Protein AF-A0A6H1ZM13-F1 (afdb_monomer_lite)

Radius of gyration: 18.93 Å; chains: 1; bounding box: 37×42×65 Å

Organism: NCBI:txid1070528

pLDDT: mean 76.6, std 22.89, range [37.75, 98.5]

Sequence (114 aa):
MSTEDYNNVFYDVVRPKTFAVGRLLITGATGTMTVGEIITGTTSGATAILSIYNAAYLDLITIVGAFVSGETVTGTTSTKTATVTKVMVGRKQLALVTVGVDNYSSSITSVGTA

Structure (mmCIF, N/CA/C/O backbone):
data_AF-A0A6H1ZM13-F1
#
_entry.id   AF-A0A6H1ZM13-F1
#
loop_
_atom_site.group_PDB
_atom_site.id
_atom_site.type_symbol
_atom_site.label_atom_id
_atom_site.label_alt_id
_atom_site.label_comp_id
_atom_site.label_asym_id
_atom_site.label_entity_id
_atom_site.label_seq_id
_atom_site.pdbx_PDB_ins_code
_atom_site.Cartn_x
_atom_site.Cartn_y
_atom_site.Cartn_z
_atom_site.occupancy
_atom_site.B_iso_or_equiv
_atom_site.auth_seq_id
_atom_site.auth_comp_id
_atom_site.auth_asym_id
_atom_site.auth_atom_id
_atom_site.pdbx_PDB_model_num
ATOM 1 N N . MET A 1 1 ? 25.043 29.656 -18.046 1.00 53.75 1 MET A N 1
ATOM 2 C CA . MET A 1 1 ? 24.461 28.547 -17.264 1.00 53.75 1 MET A CA 1
ATOM 3 C C . MET A 1 1 ? 24.437 28.992 -15.825 1.00 53.75 1 MET A C 1
ATOM 5 O O . MET A 1 1 ? 25.486 29.353 -15.303 1.00 53.75 1 MET A O 1
ATOM 9 N N . SER A 1 2 ? 23.243 29.096 -15.256 1.00 50.06 2 SER A N 1
ATOM 10 C CA . SER A 1 2 ? 23.062 29.483 -13.860 1.00 50.06 2 SER A CA 1
ATOM 11 C C . SER A 1 2 ? 23.315 28.268 -12.965 1.00 50.06 2 SER A C 1
ATOM 13 O O . SER A 1 2 ? 23.187 27.126 -13.406 1.00 50.06 2 SER A O 1
ATOM 15 N N . THR A 1 3 ? 23.684 28.484 -11.708 1.00 47.59 3 THR A N 1
ATOM 16 C CA . THR A 1 3 ? 23.865 27.404 -10.724 1.00 47.59 3 THR A CA 1
ATOM 17 C C . THR A 1 3 ? 22.591 26.556 -10.552 1.00 47.59 3 THR A C 1
ATOM 19 O O . THR A 1 3 ? 22.679 25.377 -10.212 1.00 47.59 3 THR A O 1
ATOM 22 N N . GLU A 1 4 ? 21.410 27.108 -10.860 1.00 50.09 4 GLU A N 1
ATOM 23 C CA . GLU A 1 4 ? 20.145 26.364 -10.901 1.00 50.09 4 GLU A CA 1
ATOM 24 C C . GLU A 1 4 ? 20.091 25.295 -12.003 1.00 50.09 4 GLU A C 1
ATOM 26 O O . GLU A 1 4 ? 19.506 24.233 -11.784 1.00 50.09 4 GLU A O 1
ATOM 31 N N . ASP A 1 5 ? 20.759 25.506 -13.140 1.00 51.53 5 ASP A N 1
ATOM 32 C CA . ASP A 1 5 ? 20.743 24.557 -14.261 1.00 51.53 5 ASP A CA 1
ATOM 33 C C . ASP A 1 5 ? 21.574 23.296 -13.959 1.00 51.53 5 ASP A C 1
ATOM 35 O O . ASP A 1 5 ? 21.229 22.198 -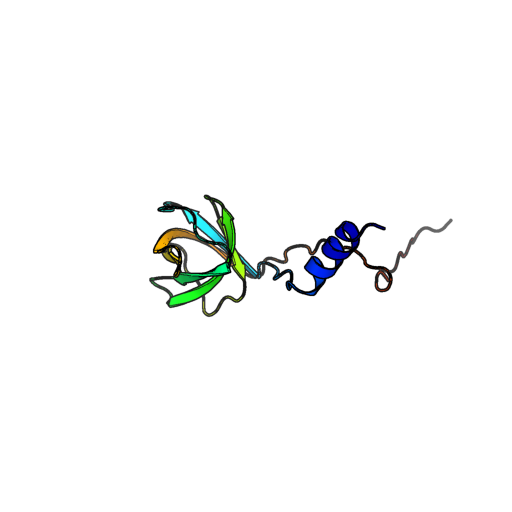14.394 1.00 51.53 5 ASP A O 1
ATOM 39 N N . TYR A 1 6 ? 22.644 23.422 -13.165 1.00 46.75 6 TYR A N 1
ATOM 40 C CA . TYR A 1 6 ? 23.508 22.295 -12.782 1.00 46.75 6 TYR A CA 1
ATOM 41 C C . TYR A 1 6 ? 22.827 21.361 -11.770 1.00 46.75 6 TYR A C 1
ATOM 43 O O . TYR A 1 6 ? 22.984 20.136 -11.818 1.00 46.75 6 TYR A O 1
ATOM 51 N N . ASN A 1 7 ? 22.002 21.932 -10.889 1.00 46.59 7 ASN A N 1
ATOM 52 C CA . ASN A 1 7 ? 21.263 21.173 -9.885 1.00 46.59 7 ASN A CA 1
ATOM 53 C C . ASN A 1 7 ? 20.211 20.246 -10.511 1.00 46.59 7 ASN A C 1
ATOM 55 O O . ASN A 1 7 ? 19.886 19.224 -9.917 1.00 46.59 7 ASN A O 1
ATOM 59 N N . ASN A 1 8 ? 19.726 20.518 -11.725 1.00 49.78 8 ASN A N 1
ATOM 60 C CA . ASN A 1 8 ? 18.710 19.675 -12.361 1.00 49.78 8 ASN A CA 1
ATOM 61 C C . ASN A 1 8 ? 19.267 18.414 -13.046 1.00 49.78 8 ASN A C 1
ATOM 63 O O . ASN A 1 8 ? 18.506 17.490 -13.324 1.00 49.78 8 ASN A O 1
ATOM 67 N N . VAL A 1 9 ? 20.579 18.342 -13.293 1.00 46.31 9 VAL A N 1
ATOM 68 C CA . VAL A 1 9 ? 21.209 17.201 -13.989 1.00 46.31 9 VAL A CA 1
ATOM 69 C C . VAL A 1 9 ? 21.843 16.216 -13.000 1.00 46.31 9 VAL A C 1
ATOM 71 O O . VAL A 1 9 ? 21.818 15.008 -13.214 1.00 46.31 9 VAL A O 1
ATOM 74 N N . PHE A 1 10 ? 22.338 16.710 -11.860 1.00 48.84 10 PHE A N 1
ATOM 75 C CA . PHE A 1 10 ? 22.913 15.868 -10.801 1.00 48.84 10 PHE A CA 1
ATOM 76 C C . PHE A 1 10 ? 21.862 15.207 -9.903 1.00 48.84 10 PHE A C 1
ATOM 78 O O . PHE A 1 10 ? 22.102 14.116 -9.380 1.00 48.84 10 PHE A O 1
ATOM 85 N N . TYR A 1 11 ? 20.669 15.797 -9.773 1.00 44.78 11 TYR A N 1
ATOM 86 C CA . TYR A 1 11 ? 19.558 15.146 -9.070 1.00 44.78 11 TYR A CA 1
ATOM 87 C C . TYR A 1 11 ? 19.037 13.883 -9.784 1.00 44.78 11 TYR A C 1
ATOM 89 O O . TYR A 1 11 ? 18.418 13.048 -9.124 1.00 44.78 11 TYR A O 1
ATOM 97 N N . ASP A 1 12 ? 19.331 13.703 -11.079 1.00 52.16 12 ASP A N 1
ATOM 98 C CA . ASP A 1 12 ? 18.986 12.500 -11.860 1.00 52.16 12 ASP A CA 1
ATOM 99 C C . ASP A 1 12 ? 20.031 11.369 -11.739 1.00 52.16 12 ASP A C 1
ATOM 101 O O . ASP A 1 12 ? 19.741 10.210 -12.020 1.00 52.16 12 ASP A O 1
ATOM 105 N N . VAL A 1 13 ? 21.249 11.686 -11.279 1.00 48.53 13 VAL A N 1
ATOM 106 C CA . VAL A 1 13 ? 22.348 10.713 -11.106 1.00 48.53 13 VAL A CA 1
ATOM 107 C C . VAL A 1 13 ? 22.472 10.238 -9.653 1.00 48.53 13 VAL A C 1
ATOM 109 O O . VAL A 1 13 ? 22.847 9.095 -9.406 1.00 48.53 13 VAL A O 1
ATOM 112 N N . VAL A 1 14 ? 22.142 11.090 -8.674 1.00 45.28 14 VAL A N 1
ATOM 113 C CA . VAL A 1 14 ? 22.357 10.803 -7.239 1.00 45.28 14 VAL A CA 1
ATOM 114 C C . VAL A 1 14 ? 21.113 10.234 -6.545 1.00 45.28 14 VAL A C 1
ATOM 116 O O . VAL A 1 14 ? 21.228 9.554 -5.525 1.00 45.28 14 VAL A O 1
ATOM 119 N N . ARG A 1 15 ? 19.915 10.430 -7.105 1.00 49.72 15 ARG A N 1
ATOM 120 C CA . ARG A 1 15 ? 18.769 9.578 -6.776 1.00 49.72 15 ARG A CA 1
ATOM 121 C C . ARG A 1 15 ? 18.762 8.480 -7.825 1.00 49.72 15 ARG A C 1
ATOM 123 O O . ARG A 1 15 ? 18.511 8.817 -8.979 1.00 49.72 15 ARG A O 1
ATOM 130 N N . PRO A 1 16 ? 18.984 7.193 -7.502 1.00 44.12 16 PRO A N 1
ATOM 131 C CA . PRO A 1 16 ? 18.560 6.171 -8.439 1.00 44.12 16 PRO A CA 1
ATOM 132 C C . PRO A 1 16 ? 17.084 6.462 -8.715 1.00 44.12 16 PRO A C 1
ATOM 134 O O . PRO A 1 16 ? 16.270 6.423 -7.783 1.00 44.12 16 PRO A O 1
ATOM 137 N N . LYS A 1 17 ? 16.741 6.820 -9.964 1.00 47.88 17 LYS A N 1
ATOM 138 C CA . LYS A 1 17 ? 15.373 6.701 -10.476 1.00 47.88 17 LYS A CA 1
ATOM 139 C C . LYS A 1 17 ? 15.039 5.236 -10.297 1.00 47.88 17 LYS A C 1
ATOM 141 O O . LYS A 1 17 ? 15.336 4.400 -11.144 1.00 47.88 17 LYS A O 1
ATOM 146 N N . THR A 1 18 ? 14.566 4.904 -9.105 1.00 51.50 18 THR A N 1
ATOM 147 C CA . THR A 1 18 ? 14.330 3.527 -8.750 1.00 51.50 18 THR A CA 1
ATOM 148 C C . THR A 1 18 ? 13.048 3.210 -9.473 1.00 51.50 18 THR A C 1
ATOM 150 O O . THR A 1 18 ? 11.976 3.682 -9.101 1.00 51.50 18 THR A O 1
ATOM 153 N N . PHE A 1 19 ? 13.201 2.549 -10.612 1.00 62.12 19 PHE A N 1
ATOM 154 C CA . PHE A 1 19 ? 12.080 2.193 -11.453 1.00 62.12 19 PHE A CA 1
ATOM 155 C C . PHE A 1 19 ? 11.139 1.344 -10.621 1.00 62.12 19 PHE A C 1
ATOM 157 O O . PHE A 1 19 ? 11.578 0.391 -9.972 1.00 62.12 19 PHE A O 1
ATOM 164 N N . ALA A 1 20 ? 9.859 1.704 -10.622 1.00 68.44 20 ALA A N 1
ATOM 165 C CA . ALA A 1 20 ? 8.853 0.901 -9.959 1.00 68.44 20 ALA A CA 1
ATOM 166 C C . ALA A 1 20 ? 8.917 -0.525 -10.517 1.00 68.44 20 ALA A C 1
ATOM 168 O O . ALA A 1 20 ? 8.624 -0.747 -11.691 1.00 68.44 20 ALA A O 1
ATOM 169 N N . VAL A 1 21 ? 9.317 -1.491 -9.691 1.00 81.38 21 VAL A N 1
ATOM 170 C CA . VAL A 1 21 ? 9.404 -2.908 -10.084 1.00 81.38 21 VAL A CA 1
ATOM 171 C C . VAL A 1 21 ? 8.065 -3.620 -9.904 1.00 81.38 21 VAL A C 1
ATOM 173 O O . VAL A 1 21 ? 7.848 -4.703 -10.456 1.00 81.38 21 VAL A O 1
ATOM 176 N N . GLY A 1 22 ? 7.131 -2.992 -9.183 1.00 88.12 22 GLY A N 1
ATOM 177 C CA . GLY A 1 22 ? 5.755 -3.447 -9.072 1.00 88.12 22 GLY A CA 1
ATOM 178 C C . GLY A 1 22 ? 4.765 -2.323 -8.788 1.00 88.12 22 GLY A C 1
ATOM 179 O O . GLY A 1 22 ? 5.137 -1.223 -8.391 1.00 88.12 22 GLY A O 1
ATOM 180 N N . ARG A 1 23 ? 3.485 -2.620 -9.010 1.00 93.81 23 ARG A N 1
ATOM 181 C CA . ARG A 1 23 ? 2.340 -1.773 -8.681 1.00 93.81 23 ARG A CA 1
ATOM 182 C C . ARG A 1 23 ? 1.299 -2.579 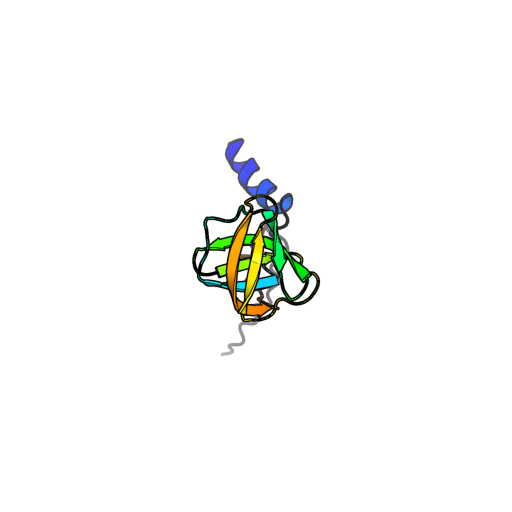-7.920 1.00 93.81 23 ARG A C 1
ATOM 184 O O . ARG A 1 23 ? 0.955 -3.685 -8.337 1.00 93.81 23 ARG A O 1
ATOM 191 N N . LEU A 1 24 ? 0.746 -1.986 -6.871 1.00 96.12 24 LEU A N 1
ATOM 192 C CA . LEU A 1 24 ? -0.466 -2.465 -6.215 1.00 96.12 24 LEU A CA 1
ATOM 193 C C . LEU A 1 24 ? -1.621 -1.561 -6.624 1.00 96.12 24 LEU A C 1
ATOM 195 O O . LEU A 1 24 ? -1.518 -0.345 -6.484 1.00 96.12 24 LEU A O 1
ATOM 199 N N . LEU A 1 25 ? -2.711 -2.131 -7.130 1.00 97.56 25 LEU A N 1
ATOM 200 C CA . LEU A 1 25 ? -3.987 -1.419 -7.143 1.00 97.56 25 LEU A CA 1
ATOM 201 C C . LEU A 1 25 ? -4.580 -1.515 -5.746 1.00 97.56 25 LEU A C 1
ATOM 203 O O . LEU A 1 25 ? -4.533 -2.586 -5.137 1.00 97.56 25 LEU A O 1
ATOM 207 N N . ILE A 1 26 ? -5.107 -0.404 -5.246 1.00 98.19 26 ILE A N 1
ATOM 208 C CA . ILE A 1 26 ? -5.585 -0.311 -3.872 1.00 98.19 26 ILE A CA 1
ATOM 209 C C . ILE A 1 26 ? -6.987 0.283 -3.783 1.00 98.19 26 ILE A C 1
ATOM 211 O O . ILE A 1 26 ? -7.471 0.946 -4.698 1.00 98.19 26 ILE A O 1
ATOM 215 N N . THR A 1 27 ? -7.635 0.034 -2.652 1.00 98.38 27 THR A N 1
ATOM 216 C CA . THR A 1 27 ? -8.882 0.673 -2.234 1.00 98.38 27 THR A CA 1
ATOM 217 C C . THR A 1 27 ? -8.873 0.902 -0.722 1.00 98.38 27 THR A C 1
ATOM 219 O O . THR A 1 27 ? -8.009 0.380 -0.015 1.00 98.38 27 THR A O 1
ATOM 222 N N . GLY A 1 28 ? -9.831 1.681 -0.217 1.00 96.50 28 GLY A N 1
ATOM 223 C CA . GLY A 1 28 ? -10.028 1.873 1.222 1.00 96.50 28 GLY A CA 1
ATOM 224 C C . GLY A 1 28 ? -8.833 2.511 1.932 1.00 96.50 28 GLY A C 1
ATOM 225 O O . GLY A 1 28 ? -8.567 2.180 3.084 1.00 96.50 28 GLY A O 1
ATOM 226 N N . ALA A 1 29 ? -8.086 3.381 1.243 1.00 97.19 29 ALA A N 1
ATOM 227 C CA . ALA A 1 29 ? -6.948 4.067 1.839 1.00 97.19 29 ALA A CA 1
ATOM 228 C C . ALA A 1 29 ? -7.402 4.946 3.020 1.00 97.19 29 ALA A C 1
ATOM 230 O O . ALA A 1 29 ? -8.274 5.799 2.862 1.00 97.19 29 ALA A O 1
ATOM 231 N N . THR A 1 30 ? -6.797 4.772 4.197 1.00 97.38 30 THR A N 1
ATOM 232 C CA . THR A 1 30 ? -7.119 5.550 5.415 1.00 97.38 30 THR A CA 1
ATOM 233 C C . THR A 1 30 ? -6.410 6.910 5.477 1.00 97.38 30 THR A C 1
ATOM 235 O O . THR A 1 30 ? -6.524 7.650 6.457 1.00 97.38 30 THR A O 1
ATOM 238 N N . GLY A 1 31 ? -5.656 7.247 4.431 1.00 95.38 31 GLY A N 1
ATOM 239 C CA . GLY A 1 31 ? -4.932 8.500 4.263 1.00 95.38 31 GLY A CA 1
ATOM 240 C C . GLY A 1 31 ? -3.789 8.348 3.264 1.00 95.38 31 GLY A C 1
ATOM 241 O O . GLY A 1 31 ? -3.570 7.273 2.709 1.00 95.38 31 GLY A O 1
ATOM 242 N N . THR A 1 32 ? -3.048 9.431 3.054 1.00 95.56 32 THR A N 1
ATOM 243 C CA . THR A 1 32 ? -1.870 9.437 2.182 1.00 95.56 32 THR A CA 1
ATOM 244 C C . THR A 1 32 ? -0.691 8.738 2.852 1.00 95.56 32 THR A C 1
ATOM 246 O O . THR A 1 32 ? -0.319 9.092 3.971 1.00 95.56 32 THR A O 1
ATOM 249 N N . MET A 1 33 ? -0.096 7.772 2.152 1.00 95.06 33 MET A N 1
ATOM 250 C CA . MET A 1 33 ? 1.177 7.159 2.534 1.00 95.06 33 MET A CA 1
ATOM 251 C C . MET A 1 33 ? 2.352 8.037 2.081 1.00 95.06 33 MET A C 1
ATOM 253 O O . MET A 1 33 ? 2.289 8.708 1.047 1.00 95.06 33 MET A O 1
ATOM 257 N N . THR A 1 34 ? 3.430 8.034 2.856 1.00 93.94 34 THR A N 1
ATOM 258 C CA . THR A 1 34 ? 4.627 8.841 2.618 1.00 93.94 34 THR A CA 1
ATOM 259 C C . THR A 1 34 ? 5.522 8.155 1.593 1.00 93.94 34 THR A C 1
ATOM 261 O O . THR A 1 34 ? 6.027 7.061 1.825 1.00 93.94 34 THR A O 1
ATOM 264 N N . VAL A 1 35 ? 5.771 8.808 0.457 1.00 93.12 35 VAL A N 1
ATOM 265 C CA . VAL A 1 35 ? 6.756 8.321 -0.521 1.00 93.12 35 VAL A CA 1
ATOM 266 C C . VAL A 1 35 ? 8.126 8.149 0.149 1.00 93.12 35 VAL A C 1
ATOM 268 O O . VAL A 1 35 ? 8.586 9.025 0.878 1.00 93.12 35 VAL A O 1
ATOM 271 N N . GLY A 1 36 ? 8.769 7.013 -0.109 1.00 90.19 36 GLY A N 1
ATOM 272 C CA . GLY A 1 36 ? 10.021 6.576 0.503 1.00 90.19 36 GLY A CA 1
ATOM 273 C C . GLY A 1 36 ? 9.845 5.688 1.737 1.00 90.19 36 GLY A C 1
ATOM 274 O O . GLY A 1 36 ? 10.835 5.149 2.223 1.00 90.19 36 GLY A O 1
ATOM 275 N N . GLU A 1 37 ? 8.623 5.504 2.250 1.00 95.25 37 GLU A N 1
ATOM 276 C CA . GLU A 1 37 ? 8.389 4.633 3.406 1.00 95.25 37 GLU A CA 1
ATOM 277 C C . GLU A 1 37 ? 8.332 3.143 3.045 1.00 95.25 37 GLU A C 1
ATOM 279 O O . GLU A 1 37 ? 8.054 2.771 1.902 1.00 95.25 37 GLU A O 1
ATOM 284 N N . ILE A 1 38 ? 8.558 2.285 4.046 1.00 97.06 38 ILE A N 1
ATOM 285 C CA . ILE A 1 38 ? 8.346 0.840 3.926 1.00 97.06 38 ILE A CA 1
ATOM 286 C C . ILE A 1 38 ? 6.861 0.548 4.113 1.00 97.06 38 ILE A C 1
ATOM 288 O O . ILE A 1 38 ? 6.284 0.898 5.147 1.00 97.06 38 ILE A O 1
ATOM 292 N N . ILE A 1 39 ? 6.272 -0.140 3.141 1.00 97.88 39 ILE A N 1
ATOM 293 C CA . ILE A 1 39 ? 4.949 -0.743 3.255 1.00 97.88 39 ILE A CA 1
ATOM 294 C C . ILE A 1 39 ? 5.071 -2.240 3.547 1.00 97.88 39 ILE A C 1
ATOM 296 O O . ILE A 1 39 ? 5.939 -2.910 2.983 1.00 97.88 39 ILE A O 1
ATOM 300 N N . THR A 1 40 ? 4.180 -2.761 4.389 1.00 98.25 40 THR A N 1
ATOM 301 C CA . THR A 1 40 ? 4.150 -4.179 4.784 1.00 98.25 40 THR A CA 1
ATOM 302 C C . THR A 1 40 ? 2.766 -4.774 4.555 1.00 98.25 40 THR A C 1
ATOM 304 O O . THR A 1 40 ? 1.771 -4.214 5.017 1.00 98.25 40 THR A O 1
ATOM 307 N N . GLY A 1 41 ? 2.695 -5.908 3.855 1.00 97.88 41 GLY A N 1
ATOM 308 C CA . GLY A 1 41 ? 1.486 -6.712 3.695 1.00 97.88 41 GLY A CA 1
ATOM 309 C C . GLY A 1 41 ? 1.193 -7.509 4.961 1.00 97.88 41 GLY A C 1
ATOM 310 O O . GLY A 1 41 ? 2.040 -8.254 5.446 1.00 97.88 41 GLY A O 1
ATOM 311 N N . THR A 1 42 ? -0.011 -7.361 5.509 1.00 96.88 42 THR A N 1
ATOM 312 C CA . THR A 1 42 ? -0.381 -7.984 6.791 1.00 96.88 42 THR A CA 1
ATOM 313 C C . THR A 1 42 ? -0.475 -9.508 6.687 1.00 96.88 42 THR A C 1
ATOM 315 O O . THR A 1 42 ? -0.146 -10.207 7.637 1.00 96.88 42 THR A O 1
ATOM 318 N N . THR A 1 43 ? -0.936 -10.033 5.545 1.00 96.75 43 THR A N 1
ATOM 319 C CA . THR A 1 43 ? -1.129 -11.483 5.354 1.00 96.75 43 THR A CA 1
ATOM 320 C C . THR A 1 43 ? 0.138 -12.145 4.828 1.00 96.75 43 THR A C 1
ATOM 322 O O . THR A 1 43 ? 0.541 -13.192 5.323 1.00 96.75 43 THR A O 1
ATOM 325 N N . SER A 1 44 ? 0.771 -11.536 3.827 1.00 96.56 44 SER A N 1
ATOM 326 C CA . SER A 1 44 ? 1.963 -12.087 3.180 1.00 96.56 44 SER A CA 1
ATOM 327 C C . SER A 1 44 ? 3.263 -11.845 3.950 1.00 96.56 44 SER A C 1
ATOM 329 O O . SER A 1 44 ? 4.250 -12.539 3.709 1.00 96.56 44 SER A O 1
ATOM 331 N N . GLY A 1 45 ? 3.309 -10.828 4.816 1.00 94.44 45 GLY A N 1
ATOM 332 C CA . GLY A 1 45 ? 4.558 -10.311 5.379 1.00 94.44 45 GLY A CA 1
ATOM 333 C C . GLY A 1 45 ? 5.474 -9.654 4.339 1.00 94.44 45 GLY A C 1
ATOM 334 O O . GLY A 1 45 ? 6.609 -9.310 4.666 1.00 94.44 45 GLY A O 1
ATOM 335 N N . ALA A 1 46 ? 5.015 -9.485 3.092 1.00 95.69 46 ALA A N 1
ATOM 336 C CA . ALA A 1 46 ? 5.805 -8.880 2.031 1.00 95.69 46 ALA A CA 1
ATOM 337 C C . ALA A 1 46 ? 6.087 -7.410 2.347 1.00 95.69 46 ALA A C 1
ATOM 339 O O . ALA A 1 46 ? 5.218 -6.699 2.857 1.00 95.69 46 ALA A O 1
ATOM 340 N N . THR A 1 47 ? 7.291 -6.948 2.019 1.00 96.38 47 THR A N 1
ATOM 341 C CA . THR A 1 47 ? 7.696 -5.556 2.220 1.00 96.38 47 THR A CA 1
ATOM 342 C C . THR A 1 47 ? 8.141 -4.919 0.915 1.00 96.38 47 THR A C 1
ATOM 344 O O . THR A 1 47 ? 8.628 -5.588 0.003 1.00 96.38 47 THR A O 1
ATOM 347 N N . ALA A 1 48 ? 7.945 -3.610 0.801 1.00 94.56 48 ALA A N 1
ATOM 348 C CA . ALA A 1 48 ? 8.470 -2.816 -0.301 1.00 94.56 48 ALA A CA 1
ATOM 349 C C . ALA A 1 48 ? 8.646 -1.360 0.113 1.00 94.56 48 ALA A C 1
ATOM 351 O O . ALA A 1 48 ? 8.030 -0.903 1.072 1.00 94.56 48 ALA A O 1
ATOM 352 N N . ILE A 1 49 ? 9.441 -0.614 -0.645 1.00 93.94 49 ILE A N 1
ATOM 353 C CA . ILE A 1 49 ? 9.538 0.836 -0.503 1.00 93.94 49 ILE A CA 1
ATOM 354 C C . ILE A 1 49 ? 8.528 1.486 -1.453 1.00 93.94 49 ILE A C 1
ATOM 356 O O . ILE A 1 49 ? 8.448 1.144 -2.636 1.00 93.94 49 ILE A O 1
ATOM 360 N N . LEU A 1 50 ? 7.757 2.443 -0.946 1.00 93.69 50 LEU A N 1
ATOM 361 C CA . LEU A 1 50 ? 6.786 3.198 -1.728 1.00 93.69 50 LEU A CA 1
ATOM 362 C C . LEU A 1 50 ? 7.486 4.263 -2.580 1.00 93.69 50 LEU A C 1
ATOM 364 O O . LEU A 1 50 ? 8.081 5.191 -2.047 1.00 93.69 50 LEU A O 1
ATOM 368 N N . SER A 1 51 ? 7.389 4.174 -3.904 1.00 89.69 51 SER A N 1
ATOM 369 C CA . SER A 1 51 ? 7.957 5.168 -4.825 1.00 89.69 51 SER A CA 1
ATOM 370 C C . SER A 1 51 ? 6.934 6.213 -5.270 1.00 89.69 51 SER A C 1
ATOM 372 O O . SER A 1 51 ? 7.263 7.394 -5.358 1.00 89.69 51 SER A O 1
ATOM 374 N N . ILE A 1 52 ? 5.683 5.809 -5.514 1.00 91.38 52 ILE A N 1
ATOM 375 C CA . ILE A 1 52 ? 4.593 6.732 -5.861 1.00 91.38 52 ILE A CA 1
ATOM 376 C C . ILE A 1 52 ? 3.346 6.343 -5.087 1.00 91.38 52 ILE A C 1
ATOM 378 O O . ILE A 1 52 ? 2.916 5.191 -5.136 1.00 91.38 52 ILE A O 1
ATOM 382 N N . TYR A 1 53 ? 2.735 7.337 -4.449 1.00 93.81 53 TYR A N 1
ATOM 383 C CA . TYR A 1 53 ? 1.393 7.229 -3.904 1.00 93.81 53 TYR A CA 1
ATOM 384 C C . TYR A 1 53 ? 0.366 7.834 -4.864 1.00 93.81 53 TYR A C 1
ATOM 386 O O . TYR A 1 53 ? 0.491 8.979 -5.300 1.00 93.81 53 TYR A O 1
ATOM 394 N N . ASN A 1 54 ? -0.690 7.080 -5.137 1.00 95.06 54 ASN A N 1
ATOM 395 C CA . ASN A 1 54 ? -1.932 7.552 -5.724 1.00 95.06 54 ASN A CA 1
ATOM 396 C C . ASN A 1 54 ? -3.095 6.907 -4.955 1.00 95.06 54 ASN A C 1
ATOM 398 O O . ASN A 1 54 ? -2.985 5.774 -4.495 1.00 95.06 54 ASN A O 1
ATOM 402 N N . ALA A 1 55 ? -4.234 7.593 -4.845 1.00 93.25 55 ALA A N 1
ATOM 403 C CA . ALA A 1 55 ? -5.398 7.058 -4.134 1.00 93.25 55 ALA A CA 1
ATOM 404 C C . ALA A 1 55 ? -5.911 5.711 -4.696 1.00 93.25 55 ALA A C 1
ATOM 406 O O . ALA A 1 55 ? -6.567 4.965 -3.977 1.00 93.25 55 ALA A O 1
ATOM 407 N N . ALA A 1 56 ? -5.607 5.395 -5.960 1.00 96.00 56 ALA A N 1
ATOM 408 C CA . ALA A 1 56 ? -5.980 4.143 -6.616 1.00 96.00 56 ALA A CA 1
ATOM 409 C C . ALA A 1 56 ? -4.832 3.125 -6.735 1.00 96.00 56 ALA A C 1
ATOM 411 O O . ALA A 1 56 ? -5.083 1.951 -7.019 1.00 96.00 56 ALA A O 1
ATOM 412 N N . TYR A 1 57 ? -3.570 3.541 -6.580 1.00 95.44 57 TYR A N 1
ATOM 413 C CA . TYR A 1 57 ? -2.433 2.637 -6.746 1.00 95.44 57 TYR A CA 1
ATOM 414 C C . TYR A 1 57 ? -1.170 3.086 -6.012 1.00 95.44 57 TYR A C 1
ATOM 416 O O . TYR A 1 57 ? -0.926 4.272 -5.809 1.00 95.44 57 TYR A O 1
ATOM 424 N N . LEU A 1 58 ? -0.314 2.116 -5.709 1.00 95.31 58 LEU A N 1
ATOM 425 C CA . LEU A 1 58 ? 1.018 2.313 -5.147 1.00 95.31 58 LEU A CA 1
ATOM 426 C C . LEU A 1 58 ? 2.050 1.763 -6.126 1.00 95.31 58 LEU A C 1
ATOM 428 O O . LEU A 1 58 ? 1.955 0.596 -6.505 1.00 95.31 58 LEU A O 1
ATOM 432 N N . ASP A 1 59 ? 3.026 2.572 -6.532 1.00 93.81 59 ASP A N 1
ATOM 433 C CA . ASP A 1 59 ? 4.203 2.063 -7.242 1.00 93.81 59 ASP A CA 1
ATOM 434 C C . ASP A 1 59 ? 5.320 1.769 -6.248 1.00 93.81 59 ASP A C 1
ATOM 436 O O . ASP A 1 59 ? 5.624 2.584 -5.375 1.00 93.81 59 ASP A O 1
ATOM 440 N N . LEU A 1 60 ? 5.923 0.594 -6.390 1.00 89.81 60 LEU A N 1
ATOM 441 C CA . LEU A 1 60 ? 6.807 -0.009 -5.406 1.00 89.81 60 LEU A CA 1
ATOM 442 C C . LEU A 1 60 ? 8.195 -0.260 -5.969 1.00 89.81 60 LEU A C 1
ATOM 444 O O . LEU A 1 60 ? 8.354 -0.684 -7.117 1.00 89.81 60 LEU A O 1
ATOM 448 N N . ILE A 1 61 ? 9.188 -0.091 -5.108 1.00 86.81 61 ILE A N 1
ATOM 449 C CA . ILE A 1 61 ? 10.580 -0.445 -5.357 1.00 86.81 61 ILE A CA 1
ATOM 450 C C . ILE A 1 61 ? 11.064 -1.407 -4.272 1.00 86.81 61 ILE A C 1
ATOM 452 O O . ILE A 1 61 ? 10.538 -1.406 -3.161 1.00 86.81 61 ILE A O 1
ATOM 456 N N . THR A 1 62 ? 12.050 -2.246 -4.600 1.00 87.06 62 THR A N 1
ATOM 457 C CA . THR A 1 62 ? 12.675 -3.180 -3.643 1.00 87.06 62 THR A CA 1
ATOM 458 C C . THR A 1 62 ? 11.653 -4.088 -2.943 1.00 87.06 62 THR A C 1
ATOM 460 O O . THR A 1 62 ? 11.514 -4.067 -1.724 1.00 87.06 62 THR A O 1
ATOM 463 N N . ILE A 1 63 ? 10.897 -4.867 -3.724 1.00 90.12 63 ILE A N 1
ATOM 464 C CA . ILE A 1 63 ? 9.915 -5.815 -3.180 1.00 90.12 63 ILE A CA 1
ATOM 465 C C . ILE A 1 63 ? 10.648 -7.038 -2.613 1.00 90.12 63 ILE A C 1
ATOM 467 O O . ILE A 1 63 ? 11.397 -7.697 -3.334 1.00 90.12 63 ILE A O 1
ATOM 471 N N . VAL A 1 64 ? 10.392 -7.359 -1.345 1.00 91.56 64 VAL A N 1
ATOM 472 C CA . VAL A 1 64 ? 10.824 -8.593 -0.678 1.00 91.56 64 VAL A CA 1
ATOM 473 C C . VAL A 1 64 ? 9.587 -9.419 -0.333 1.00 91.56 64 VAL A C 1
ATOM 475 O O . VAL A 1 64 ? 8.676 -8.944 0.342 1.00 91.56 64 VAL A O 1
ATOM 478 N N . GLY A 1 65 ? 9.552 -10.667 -0.800 1.00 91.81 65 GLY A N 1
ATOM 479 C CA . GLY A 1 65 ? 8.362 -11.517 -0.720 1.00 91.81 65 GLY A CA 1
ATOM 480 C C . GLY A 1 65 ? 7.362 -11.230 -1.843 1.00 91.81 65 GLY A C 1
ATOM 481 O O . GLY A 1 65 ? 7.717 -10.684 -2.888 1.00 91.81 65 GLY A O 1
ATOM 482 N N . ALA A 1 66 ? 6.108 -11.633 -1.646 1.00 90.12 66 ALA A N 1
ATOM 483 C CA . ALA A 1 66 ? 5.045 -11.452 -2.628 1.00 90.12 66 ALA A CA 1
ATOM 484 C C . ALA A 1 66 ? 3.760 -10.976 -1.950 1.00 90.12 66 ALA A C 1
ATOM 486 O O . ALA A 1 66 ? 3.200 -11.690 -1.122 1.00 90.12 66 ALA A O 1
ATOM 487 N N . PHE A 1 67 ? 3.290 -9.788 -2.336 1.00 96.00 67 PHE A N 1
ATOM 488 C CA . PHE A 1 67 ? 1.968 -9.314 -1.941 1.00 96.00 67 PHE A CA 1
ATOM 489 C C . PHE A 1 67 ? 0.8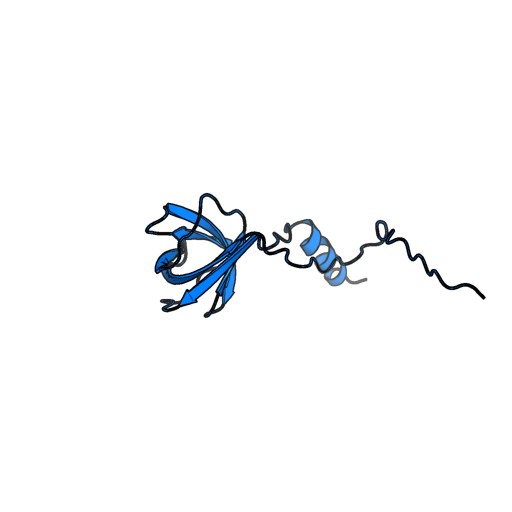75 -10.200 -2.550 1.00 96.00 67 PHE A C 1
ATOM 491 O O . PHE A 1 67 ? 1.040 -10.754 -3.642 1.00 96.00 67 PHE A O 1
ATOM 498 N N . VAL A 1 68 ? -0.267 -10.283 -1.876 1.00 94.44 68 VAL A N 1
ATOM 499 C CA . VAL A 1 68 ? -1.442 -11.044 -2.300 1.00 94.44 68 VAL A CA 1
ATOM 500 C C . VAL A 1 68 ? -2.658 -10.132 -2.442 1.00 94.44 68 VAL A C 1
ATOM 502 O O . VAL A 1 68 ? -2.828 -9.146 -1.730 1.00 94.44 68 VAL A O 1
ATOM 505 N N . SER A 1 69 ? -3.531 -10.454 -3.395 1.00 95.69 69 SER A N 1
ATOM 506 C CA . SER A 1 69 ? -4.796 -9.732 -3.551 1.00 95.69 69 SER A CA 1
ATOM 507 C C . SER A 1 69 ? -5.678 -9.916 -2.314 1.00 95.69 69 SER A C 1
ATOM 509 O O . SER A 1 69 ? -5.772 -11.014 -1.776 1.00 95.69 69 SER A O 1
ATOM 511 N N . GLY A 1 70 ? -6.369 -8.853 -1.911 1.00 95.44 70 GLY A N 1
ATOM 512 C CA . GLY A 1 70 ? -7.263 -8.815 -0.756 1.00 95.44 70 GLY A CA 1
ATOM 513 C C . GLY A 1 70 ? -6.584 -8.474 0.570 1.00 95.44 70 GLY A C 1
ATOM 514 O O . GLY A 1 70 ? -7.290 -8.299 1.558 1.00 95.44 70 GLY A O 1
ATOM 515 N N . GLU A 1 71 ? -5.253 -8.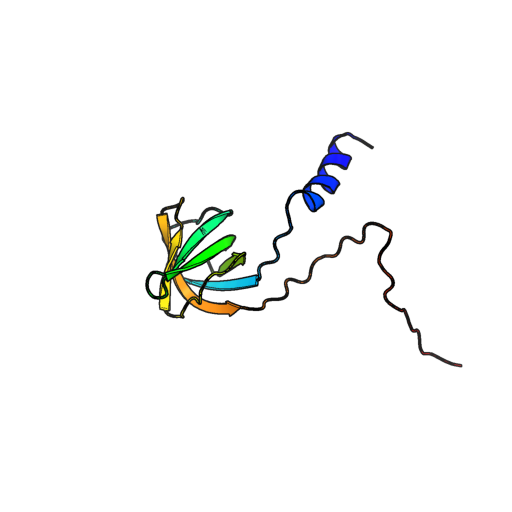357 0.628 1.00 98.06 71 GLU A N 1
ATOM 516 C CA . GLU A 1 71 ? -4.574 -8.052 1.891 1.00 98.06 71 GLU A CA 1
ATOM 517 C C . GLU A 1 71 ? -4.510 -6.553 2.206 1.00 98.06 71 GLU A C 1
ATOM 519 O O . GLU A 1 71 ? -4.499 -5.702 1.313 1.00 98.06 71 GLU A O 1
ATOM 524 N N . THR A 1 72 ? -4.396 -6.236 3.496 1.00 98.31 72 THR A N 1
ATOM 525 C CA . THR A 1 72 ? -4.099 -4.880 3.969 1.00 98.31 72 THR A CA 1
ATOM 526 C C . THR A 1 72 ? -2.597 -4.631 3.943 1.00 98.31 72 THR A C 1
ATOM 528 O O . THR A 1 72 ? -1.834 -5.373 4.570 1.00 98.31 72 THR A O 1
ATOM 531 N N . VAL A 1 73 ? -2.184 -3.553 3.283 1.00 98.38 73 VAL A N 1
ATOM 532 C CA . VAL A 1 73 ? -0.830 -3.000 3.385 1.00 98.38 73 VAL A CA 1
ATOM 533 C C . VAL A 1 73 ? -0.808 -1.819 4.347 1.00 98.38 73 VAL A C 1
ATOM 535 O O . VAL A 1 73 ? -1.738 -1.011 4.344 1.00 98.38 73 VAL A O 1
ATOM 538 N N . THR A 1 74 ? 0.257 -1.707 5.139 1.00 98.44 74 THR A N 1
ATOM 539 C CA . THR A 1 74 ? 0.447 -0.643 6.137 1.00 98.44 74 THR A CA 1
ATOM 540 C C . THR A 1 74 ? 1.766 0.079 5.897 1.00 98.44 74 THR A C 1
ATOM 542 O O . THR A 1 74 ? 2.803 -0.572 5.784 1.00 98.44 74 THR A O 1
ATOM 545 N N . GLY A 1 75 ? 1.735 1.412 5.835 1.00 97.88 75 GLY A N 1
ATOM 546 C CA . GLY A 1 75 ? 2.931 2.253 5.806 1.00 97.88 75 GLY A CA 1
ATOM 547 C C . GLY A 1 75 ? 3.556 2.376 7.194 1.00 97.88 75 GLY A C 1
ATOM 548 O O . GLY A 1 75 ? 2.862 2.664 8.169 1.00 97.88 75 GLY A O 1
ATOM 549 N N . THR A 1 76 ? 4.865 2.153 7.293 1.00 95.81 76 THR A N 1
ATOM 550 C CA . THR A 1 76 ? 5.585 2.129 8.576 1.00 95.81 76 THR A CA 1
ATOM 551 C C . THR A 1 76 ? 5.656 3.511 9.232 1.00 95.81 76 THR A C 1
ATOM 553 O O . THR A 1 76 ? 5.521 3.621 10.447 1.00 95.81 76 THR A O 1
ATOM 556 N N . THR A 1 77 ? 5.846 4.573 8.446 1.00 95.38 77 THR A N 1
ATOM 557 C CA . THR A 1 77 ? 6.010 5.945 8.951 1.00 95.38 77 THR A CA 1
ATOM 558 C C . THR A 1 77 ? 4.662 6.644 9.084 1.00 95.38 77 THR A C 1
ATOM 560 O O . THR A 1 77 ? 4.390 7.308 10.080 1.00 95.38 77 THR A O 1
ATOM 563 N N . SER A 1 78 ? 3.803 6.507 8.074 1.00 96.88 78 SER A N 1
ATOM 564 C CA . SER A 1 78 ? 2.498 7.167 8.019 1.00 96.88 7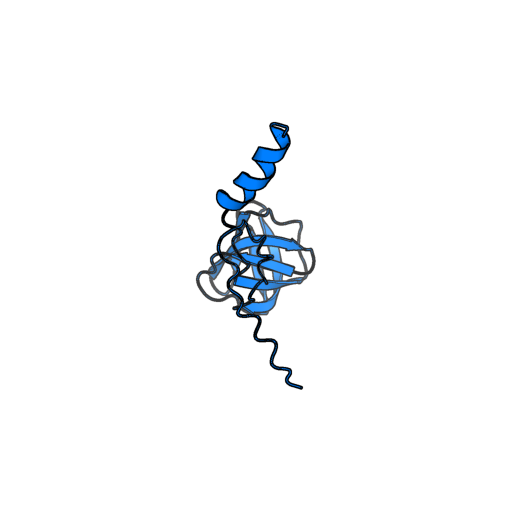8 SER A CA 1
ATOM 565 C C . SER A 1 78 ? 1.443 6.473 8.880 1.00 96.88 78 SER A C 1
ATOM 567 O O . SER A 1 78 ? 0.436 7.093 9.235 1.00 96.88 78 SER A O 1
ATOM 569 N N . THR A 1 79 ? 1.643 5.188 9.204 1.00 97.69 79 THR A N 1
ATOM 570 C CA . THR A 1 79 ? 0.663 4.282 9.835 1.00 97.69 79 THR A CA 1
ATOM 571 C C . THR A 1 79 ? -0.641 4.132 9.042 1.00 97.69 79 THR A C 1
ATOM 573 O O . THR A 1 79 ? -1.622 3.579 9.538 1.00 97.69 79 THR A O 1
ATOM 576 N N . LYS A 1 80 ? -0.679 4.630 7.796 1.00 98.44 80 LYS A N 1
ATOM 577 C CA . LYS A 1 80 ? -1.847 4.530 6.920 1.00 98.44 80 LYS A CA 1
ATOM 578 C C . LYS A 1 80 ? -1.913 3.163 6.279 1.00 98.44 80 LYS A C 1
ATOM 580 O O . LYS A 1 80 ? -0.905 2.486 6.095 1.00 98.44 80 LYS A O 1
ATOM 585 N N . THR A 1 81 ? -3.130 2.776 5.942 1.00 98.12 81 THR A N 1
ATOM 586 C CA . THR A 1 81 ? -3.460 1.453 5.428 1.00 98.12 81 THR A CA 1
ATOM 587 C C . THR A 1 81 ? -4.242 1.557 4.134 1.00 98.12 81 THR A C 1
ATOM 589 O O . THR A 1 81 ? -4.933 2.550 3.907 1.00 98.12 81 THR A O 1
ATOM 592 N N . ALA A 1 82 ? -4.138 0.533 3.293 1.00 98.19 82 ALA A N 1
ATOM 593 C CA . ALA A 1 82 ? -4.985 0.346 2.121 1.00 98.19 82 ALA A CA 1
ATOM 594 C C . ALA A 1 82 ? -5.165 -1.152 1.831 1.00 98.19 82 ALA A C 1
ATOM 596 O O . ALA A 1 82 ? -4.318 -1.963 2.199 1.00 98.19 82 ALA A O 1
ATOM 597 N N . THR A 1 83 ? -6.258 -1.526 1.167 1.00 98.50 83 THR A N 1
ATOM 598 C CA . THR A 1 83 ? -6.513 -2.912 0.738 1.00 98.50 83 THR A CA 1
ATOM 599 C C . THR A 1 83 ? -6.026 -3.115 -0.689 1.00 98.50 83 THR A C 1
ATOM 601 O O . THR A 1 83 ? -6.414 -2.360 -1.579 1.00 98.50 83 THR A O 1
ATOM 604 N N . VAL A 1 84 ? -5.215 -4.144 -0.927 1.00 98.06 84 VAL A N 1
ATOM 605 C CA . VAL A 1 84 ? -4.723 -4.516 -2.257 1.00 98.06 84 VAL A CA 1
ATOM 606 C C . VAL A 1 84 ? -5.837 -5.192 -3.045 1.00 98.06 84 VAL A C 1
ATOM 608 O O . VAL A 1 84 ? -6.384 -6.202 -2.623 1.00 98.06 84 VAL A O 1
ATOM 611 N N . THR A 1 85 ? -6.158 -4.678 -4.226 1.00 97.69 85 THR A N 1
ATOM 612 C CA . THR A 1 85 ? -7.144 -5.282 -5.138 1.00 97.69 85 THR A CA 1
ATOM 613 C C . THR A 1 85 ? -6.488 -6.031 -6.291 1.00 97.69 85 THR A C 1
ATOM 615 O O . THR A 1 85 ? -7.100 -6.918 -6.881 1.00 97.69 85 THR A O 1
ATOM 618 N N . LYS A 1 86 ? -5.243 -5.683 -6.635 1.00 95.25 86 LYS A N 1
ATOM 619 C CA . LYS A 1 86 ? -4.467 -6.370 -7.671 1.00 95.25 86 LYS A CA 1
ATOM 620 C C . LYS A 1 86 ? -2.975 -6.127 -7.497 1.00 95.25 86 LYS A C 1
ATOM 622 O O . LYS A 1 86 ? -2.559 -5.007 -7.212 1.00 95.25 86 LYS A O 1
ATOM 627 N N . VAL A 1 87 ? -2.178 -7.157 -7.767 1.00 93.06 87 VAL A N 1
ATOM 628 C CA . VAL A 1 87 ? -0.710 -7.107 -7.744 1.00 93.06 87 VAL A CA 1
ATOM 629 C C . VAL A 1 87 ? -0.181 -7.164 -9.178 1.00 93.06 87 VAL A C 1
ATOM 631 O O . VAL A 1 87 ? -0.575 -8.028 -9.959 1.00 93.06 87 VAL A O 1
ATOM 634 N N . MET A 1 88 ? 0.695 -6.230 -9.545 1.00 88.88 88 MET A N 1
ATOM 635 C CA . MET A 1 88 ? 1.318 -6.145 -10.869 1.00 88.88 88 MET A CA 1
ATOM 636 C C . MET A 1 88 ? 2.839 -6.023 -10.715 1.00 88.88 88 MET A C 1
ATOM 638 O O . MET A 1 88 ? 3.355 -4.920 -10.564 1.00 88.88 88 MET A O 1
ATOM 642 N N . VAL A 1 89 ? 3.568 -7.138 -10.756 1.00 82.56 89 VAL A N 1
ATOM 643 C CA . VAL A 1 89 ? 5.045 -7.166 -10.698 1.00 82.56 89 VAL A CA 1
ATOM 644 C C . VAL A 1 89 ? 5.668 -7.181 -12.099 1.00 82.56 89 VAL A C 1
ATOM 646 O O . VAL A 1 89 ? 4.988 -7.483 -13.078 1.00 82.56 89 VAL A O 1
ATOM 649 N N . GLY A 1 90 ? 6.952 -6.833 -12.217 1.00 68.56 90 GLY A N 1
ATOM 650 C CA . GLY A 1 90 ? 7.673 -6.854 -13.499 1.00 68.56 90 GLY A CA 1
ATOM 651 C C . GLY A 1 90 ? 7.281 -5.715 -14.442 1.00 68.56 90 GLY A C 1
ATOM 652 O O . GLY A 1 90 ? 7.440 -5.810 -15.660 1.00 68.56 90 GLY A O 1
ATOM 653 N N . ARG A 1 91 ? 6.748 -4.623 -13.888 1.00 62.59 91 ARG A N 1
ATOM 654 C CA . ARG A 1 91 ? 6.383 -3.426 -14.645 1.00 62.59 91 ARG A CA 1
ATOM 655 C C . ARG A 1 91 ? 7.680 -2.772 -15.116 1.00 62.59 91 ARG A C 1
ATOM 657 O O . ARG A 1 91 ? 8.378 -2.144 -14.335 1.00 62.59 91 ARG A O 1
ATOM 664 N N . LYS A 1 92 ? 8.018 -2.912 -16.398 1.00 49.72 92 LYS A N 1
ATOM 665 C CA . LYS A 1 92 ? 9.064 -2.081 -17.000 1.00 49.72 92 LYS A CA 1
ATOM 666 C C . LYS A 1 92 ? 8.515 -0.662 -17.073 1.00 49.72 92 LYS A C 1
ATOM 668 O O . LYS A 1 92 ? 7.762 -0.338 -17.988 1.00 49.72 92 LYS A O 1
ATOM 673 N N . GLN A 1 93 ? 8.826 0.171 -16.086 1.00 49.38 93 GLN A N 1
ATOM 674 C CA . GLN A 1 93 ? 8.662 1.603 -16.265 1.00 49.38 93 GLN A CA 1
ATOM 675 C C . GLN A 1 93 ? 9.606 1.980 -17.408 1.00 49.38 93 GLN A C 1
ATOM 677 O O . GLN A 1 93 ? 10.811 1.763 -17.301 1.00 49.38 93 GLN A O 1
ATOM 682 N N . LEU A 1 94 ? 9.050 2.428 -18.540 1.00 43.41 94 LEU A N 1
ATOM 683 C CA . LEU A 1 94 ? 9.842 3.002 -19.623 1.00 43.41 94 LEU A CA 1
ATOM 684 C C . LEU A 1 94 ? 10.665 4.115 -18.981 1.00 43.41 94 LEU A C 1
ATOM 686 O O . LEU A 1 94 ? 10.109 5.127 -18.553 1.00 43.41 94 LEU A O 1
ATOM 690 N N . ALA A 1 95 ? 11.968 3.897 -18.828 1.00 45.16 95 ALA A N 1
ATOM 691 C CA . ALA A 1 95 ? 12.854 4.983 -18.487 1.00 45.16 95 ALA A CA 1
ATOM 692 C C . ALA A 1 95 ? 12.689 5.998 -19.613 1.00 45.16 95 ALA A C 1
ATOM 694 O O . ALA A 1 95 ? 12.943 5.675 -20.776 1.00 45.16 95 ALA A O 1
ATOM 695 N N . LEU A 1 96 ? 12.242 7.211 -19.289 1.00 43.16 96 LEU A N 1
ATOM 696 C CA . LEU A 1 96 ? 12.585 8.338 -20.134 1.00 43.16 96 LEU A CA 1
ATOM 697 C C . LEU A 1 96 ? 14.108 8.421 -20.025 1.00 43.16 96 LEU A C 1
ATOM 699 O O . LEU A 1 96 ? 14.643 8.945 -19.048 1.00 43.16 96 LEU A O 1
ATOM 703 N N . VAL A 1 97 ? 14.797 7.755 -20.949 1.00 46.00 97 VAL A N 1
ATOM 704 C CA . VAL A 1 97 ? 16.230 7.917 -21.121 1.00 46.00 97 VAL A CA 1
ATOM 705 C C . VAL A 1 97 ? 16.366 9.344 -21.617 1.00 46.00 97 VAL A C 1
ATOM 707 O O . VAL A 1 97 ? 16.193 9.620 -22.802 1.00 46.00 97 VAL A O 1
ATOM 710 N N . THR A 1 98 ? 16.605 10.278 -20.699 1.00 45.50 98 THR A N 1
ATOM 711 C CA . THR A 1 98 ? 17.272 11.515 -21.074 1.00 45.50 98 THR A CA 1
ATOM 712 C C . THR A 1 98 ? 18.628 11.052 -21.564 1.00 45.50 98 THR A C 1
ATOM 714 O O . THR A 1 98 ? 19.474 10.644 -20.771 1.00 45.50 98 THR A O 1
ATOM 717 N N . VAL A 1 99 ? 18.785 10.986 -22.882 1.00 45.31 99 VAL A N 1
ATOM 718 C CA . VAL A 1 99 ? 20.056 10.657 -23.507 1.00 45.31 99 VAL A CA 1
ATOM 719 C C . VAL A 1 99 ? 20.985 11.828 -23.194 1.00 45.31 99 VAL A C 1
ATOM 721 O O . VAL A 1 99 ? 21.047 12.807 -23.931 1.00 45.31 99 VAL A O 1
ATOM 724 N N . GLY A 1 100 ? 21.660 11.770 -22.046 1.00 42.69 100 GLY A N 1
ATOM 725 C CA . GLY A 1 100 ? 22.943 12.434 -21.907 1.00 42.69 100 GLY A CA 1
ATOM 726 C C . GLY A 1 100 ? 23.809 11.873 -23.023 1.00 42.69 100 GLY A C 1
ATOM 727 O O . GLY A 1 100 ? 23.861 10.654 -23.197 1.00 42.69 100 GLY A O 1
ATOM 728 N N . VAL A 1 101 ? 24.346 12.763 -23.852 1.00 56.16 101 VAL A N 1
ATOM 729 C CA . VAL A 1 101 ? 25.226 12.432 -24.972 1.00 56.16 101 VAL A CA 1
ATOM 730 C C . VAL A 1 101 ? 26.189 11.308 -24.570 1.00 56.16 101 VAL A C 1
ATOM 732 O O . VAL A 1 101 ? 26.736 11.335 -23.473 1.00 56.16 101 VAL A O 1
ATOM 735 N N . ASP A 1 102 ? 26.319 10.312 -25.450 1.00 50.47 102 ASP A N 1
ATOM 736 C CA . ASP A 1 102 ? 27.269 9.188 -25.381 1.00 50.47 102 ASP A CA 1
ATOM 737 C C . ASP A 1 102 ? 26.735 7.811 -24.949 1.00 50.47 102 ASP A C 1
ATOM 739 O O . ASP A 1 102 ? 27.502 7.019 -24.415 1.00 50.47 102 ASP A O 1
ATOM 743 N N . ASN A 1 103 ? 25.470 7.459 -25.242 1.00 43.19 103 ASN A N 1
ATOM 744 C CA . ASN A 1 103 ? 25.084 6.053 -25.521 1.00 43.19 103 ASN A CA 1
ATOM 745 C C . ASN A 1 103 ? 23.688 5.883 -26.167 1.00 43.19 103 ASN A C 1
ATOM 747 O O . ASN A 1 103 ? 22.862 5.082 -25.731 1.00 43.19 103 ASN A O 1
ATOM 751 N N . TYR A 1 104 ? 23.431 6.600 -27.266 1.00 44.34 104 TYR A N 1
ATOM 752 C CA . TYR A 1 104 ? 22.369 6.241 -28.217 1.00 44.34 104 TYR A CA 1
ATOM 753 C C . TYR A 1 104 ? 23.010 5.706 -29.493 1.00 44.34 104 TYR A C 1
ATOM 755 O O . TYR A 1 104 ? 23.157 6.420 -30.478 1.00 44.34 104 TYR A O 1
ATOM 763 N N . SER A 1 105 ? 23.409 4.436 -29.469 1.00 47.97 105 SER A N 1
ATOM 764 C CA . SER A 1 105 ? 23.643 3.680 -30.701 1.00 47.97 105 SER A CA 1
ATOM 765 C C . SER A 1 105 ? 22.462 2.738 -30.914 1.00 47.97 105 SER A C 1
ATOM 767 O O . SER A 1 105 ? 22.583 1.516 -30.918 1.00 47.97 105 SER A O 1
ATOM 769 N N . SER A 1 106 ? 21.271 3.331 -31.030 1.00 46.81 106 SER A N 1
ATOM 770 C CA . SER A 1 106 ? 20.149 2.669 -31.685 1.00 46.81 106 SER A CA 1
ATOM 771 C C . SER A 1 106 ? 20.503 2.638 -33.159 1.00 46.81 106 SER A C 1
ATOM 773 O O . SER A 1 106 ? 20.500 3.672 -33.823 1.00 46.81 106 SER A O 1
ATOM 775 N N . SER A 1 107 ? 20.863 1.465 -33.656 1.00 46.66 107 SER A N 1
ATOM 776 C CA . SER A 1 107 ? 21.029 1.180 -35.073 1.00 46.66 107 SER A CA 1
ATOM 777 C C . SER A 1 107 ? 19.800 1.650 -35.867 1.00 46.66 107 SER A C 1
ATOM 779 O O . SER A 1 107 ? 18.822 0.920 -36.017 1.00 46.66 107 SER A O 1
ATOM 781 N N . ILE A 1 108 ? 19.843 2.873 -36.410 1.00 51.22 108 ILE A N 1
ATOM 782 C CA . ILE A 1 108 ? 18.954 3.275 -37.501 1.00 51.22 108 ILE A CA 1
ATOM 783 C C . ILE A 1 108 ? 19.411 2.479 -38.721 1.00 51.22 108 ILE A C 1
ATOM 785 O O . ILE A 1 108 ? 20.352 2.807 -39.434 1.00 51.22 108 ILE A O 1
ATOM 789 N N . THR A 1 109 ? 18.756 1.343 -38.902 1.00 43.56 109 THR A N 1
ATOM 790 C CA . THR A 1 109 ? 18.683 0.661 -40.182 1.00 43.56 109 THR A CA 1
ATOM 791 C C . THR A 1 109 ? 17.493 1.269 -40.912 1.00 43.56 109 THR A C 1
ATOM 793 O O . THR A 1 109 ? 16.361 0.825 -40.751 1.00 43.56 109 THR A O 1
ATOM 796 N N . SER A 1 110 ? 17.715 2.313 -41.71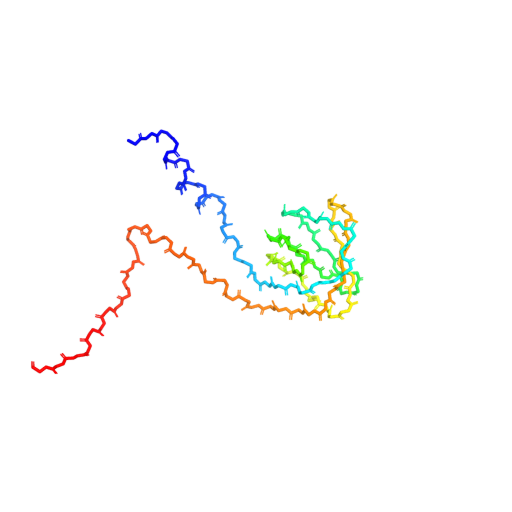6 1.00 46.97 110 SER A N 1
ATOM 797 C CA . SER A 1 110 ? 16.779 2.593 -42.806 1.00 46.97 110 SER A CA 1
ATOM 798 C C . SER A 1 110 ? 17.051 1.563 -43.901 1.00 46.97 110 SER A C 1
ATOM 800 O O . SER A 1 110 ? 17.917 1.749 -44.755 1.00 46.97 110 SER A O 1
ATOM 802 N N . VAL A 1 111 ? 16.345 0.437 -43.838 1.00 51.38 111 VAL A N 1
ATOM 803 C CA . VAL A 1 111 ? 16.161 -0.431 -45.002 1.00 51.38 111 VAL A CA 1
ATOM 804 C C . VAL A 1 111 ? 15.192 0.295 -45.931 1.00 51.38 111 VAL A C 1
ATOM 806 O O . VAL A 1 111 ? 14.056 0.560 -45.545 1.00 51.38 111 VAL A O 1
ATOM 809 N N . GLY A 1 112 ? 15.646 0.650 -47.131 1.00 37.75 112 GLY A N 1
ATOM 810 C CA . GLY A 1 112 ? 14.809 1.323 -48.121 1.00 37.75 112 GLY A CA 1
ATOM 811 C C . GLY A 1 112 ? 15.566 1.707 -49.385 1.00 37.75 112 GLY A C 1
ATOM 812 O O . GLY A 1 112 ? 15.854 2.873 -49.605 1.00 37.75 112 GLY A O 1
ATOM 813 N N . THR A 1 113 ? 15.898 0.695 -50.179 1.00 46.78 113 THR A N 1
ATOM 814 C CA . THR A 1 113 ? 16.354 0.752 -51.575 1.00 46.78 113 THR A CA 1
ATOM 815 C C . THR A 1 113 ? 15.340 1.424 -52.506 1.00 46.78 113 THR A C 1
ATOM 817 O O . THR A 1 113 ? 14.178 1.016 -52.502 1.00 46.78 113 THR A O 1
ATOM 820 N N . ALA A 1 114 ? 15.807 2.337 -53.362 1.00 40.22 114 ALA A N 1
ATOM 821 C CA . ALA A 1 114 ? 15.743 2.258 -54.831 1.00 40.22 114 ALA A CA 1
ATOM 822 C C . ALA A 1 114 ? 16.646 3.343 -55.439 1.00 40.22 114 ALA A C 1
ATOM 824 O O . ALA A 1 114 ? 16.509 4.513 -55.019 1.00 40.22 114 ALA A O 1
#

Secondary structure (DSSP, 8-state):
--HHHHHHHHHHHHS------EEEEEE---SPPPTTPEEEETTT--EEEEEEEETTEEEEEEEES---TTPEEEETTT--EEEEEEEEE-----------SS------------

Foldseek 3Di:
DDPVVVVVVVVPVPPPPQAQQKKFFWADKPDWADQQFWKAWPPFRKIFGFHDDDNGMTRTGDIDTDHDAQTWIATPPVRIIIGTHDMGGRDPPPPPPPPPPDDPPPPPPPPDDD